Protein AF-A0A952LBP8-F1 (afdb_monomer_lite)

Structure (mmCIF, N/CA/C/O backbone):
data_AF-A0A952LBP8-F1
#
_entry.id   AF-A0A952LBP8-F1
#
loop_
_atom_site.group_PDB
_atom_site.id
_atom_site.type_symbol
_atom_site.label_atom_id
_atom_site.label_alt_id
_atom_site.label_comp_id
_atom_site.label_asym_id
_atom_site.label_entity_id
_atom_site.label_seq_id
_atom_site.pdbx_PDB_ins_code
_atom_site.Cartn_x
_atom_site.Cartn_y
_atom_site.Cartn_z
_atom_site.occupancy
_atom_site.B_iso_or_equiv
_atom_site.auth_seq_id
_atom_site.auth_comp_id
_atom_site.auth_asym_id
_atom_site.auth_atom_id
_atom_site.pdbx_PDB_model_num
ATOM 1 N N . MET A 1 1 ? -0.226 -17.753 8.268 1.00 69.00 1 MET A N 1
ATOM 2 C CA . MET A 1 1 ? -1.446 -16.957 7.974 1.00 69.00 1 MET A CA 1
ATOM 3 C C . MET A 1 1 ? -1.283 -16.135 6.699 1.00 69.00 1 MET A C 1
ATOM 5 O O . MET A 1 1 ? -2.207 -16.129 5.910 1.00 69.00 1 MET A O 1
ATOM 9 N N . LEU A 1 2 ? -0.122 -15.509 6.456 1.00 87.81 2 LEU A N 1
ATOM 10 C CA . LEU A 1 2 ? 0.133 -14.712 5.242 1.00 87.81 2 LEU A CA 1
ATOM 11 C C . LEU A 1 2 ? 0.803 -15.484 4.088 1.00 87.81 2 LEU A C 1
ATOM 13 O O . LEU A 1 2 ? 1.158 -14.886 3.079 1.00 87.81 2 LEU A O 1
ATOM 17 N N . ASP A 1 3 ? 1.033 -16.791 4.215 1.00 90.75 3 ASP A N 1
ATOM 18 C CA . ASP A 1 3 ? 1.807 -17.527 3.205 1.00 90.75 3 ASP A CA 1
ATOM 19 C C . ASP A 1 3 ? 1.053 -17.650 1.876 1.00 90.75 3 ASP A C 1
ATOM 21 O O . ASP A 1 3 ? 1.668 -17.486 0.823 1.00 90.75 3 ASP A O 1
ATOM 25 N N . ASP A 1 4 ? -0.275 -17.800 1.923 1.00 93.50 4 ASP A N 1
ATOM 26 C CA . ASP A 1 4 ? -1.146 -17.749 0.743 1.00 93.50 4 ASP A CA 1
ATOM 27 C C . ASP A 1 4 ? -1.099 -16.365 0.078 1.00 93.50 4 ASP A C 1
ATOM 29 O O . ASP A 1 4 ? -0.931 -16.260 -1.136 1.00 93.50 4 ASP A O 1
ATOM 33 N N . PHE A 1 5 ? -1.140 -15.292 0.876 1.00 93.44 5 PHE A N 1
ATOM 34 C CA . PHE A 1 5 ? -0.977 -13.915 0.402 1.00 93.44 5 PHE A CA 1
ATOM 35 C C . PHE A 1 5 ? 0.352 -13.711 -0.340 1.00 93.44 5 PHE A C 1
ATOM 37 O O . PHE A 1 5 ? 0.364 -13.206 -1.464 1.00 93.44 5 PHE A O 1
ATOM 44 N N . PHE A 1 6 ? 1.476 -14.151 0.235 1.00 93.00 6 PHE A N 1
ATOM 45 C CA . PHE A 1 6 ? 2.775 -14.053 -0.436 1.00 93.00 6 PHE A CA 1
ATOM 46 C C . PHE A 1 6 ? 2.881 -14.987 -1.647 1.00 93.00 6 PHE A C 1
ATOM 48 O O . PHE A 1 6 ? 3.539 -14.638 -2.626 1.00 93.00 6 PHE A O 1
ATOM 55 N N . GLY A 1 7 ? 2.227 -16.150 -1.623 1.00 94.75 7 GLY A N 1
ATOM 56 C CA . GLY A 1 7 ? 2.097 -17.025 -2.788 1.00 94.75 7 GLY A CA 1
ATOM 57 C C . GLY A 1 7 ? 1.386 -16.329 -3.949 1.00 94.75 7 GLY A C 1
ATOM 58 O O . GLY A 1 7 ? 1.898 -16.324 -5.068 1.00 94.75 7 GLY A O 1
ATOM 59 N N . LEU A 1 8 ? 0.258 -15.670 -3.673 1.00 95.06 8 LEU A N 1
ATOM 60 C CA . LEU A 1 8 ? -0.500 -14.910 -4.666 1.00 95.06 8 LEU A CA 1
ATOM 61 C C . LEU A 1 8 ? 0.290 -13.718 -5.204 1.00 95.06 8 LEU A C 1
ATOM 63 O O . LEU A 1 8 ? 0.286 -13.504 -6.412 1.00 95.06 8 LEU A O 1
ATOM 67 N N . ILE A 1 9 ? 1.002 -12.976 -4.347 1.00 94.62 9 ILE A N 1
ATOM 68 C CA . ILE A 1 9 ? 1.865 -11.870 -4.790 1.00 94.62 9 ILE A CA 1
ATOM 69 C C . ILE A 1 9 ? 2.895 -12.359 -5.803 1.00 94.62 9 ILE A C 1
ATOM 71 O O . ILE A 1 9 ? 3.031 -11.757 -6.863 1.00 94.62 9 ILE A O 1
ATOM 75 N N . ARG A 1 10 ? 3.611 -13.447 -5.491 1.00 94.62 10 ARG A N 1
ATOM 76 C CA . ARG A 1 10 ? 4.651 -14.002 -6.374 1.00 94.62 10 ARG A CA 1
ATOM 77 C C . ARG A 1 10 ? 4.088 -14.528 -7.697 1.00 94.62 10 ARG A C 1
ATOM 79 O O . ARG A 1 10 ? 4.827 -14.638 -8.669 1.00 94.62 10 ARG A O 1
ATOM 86 N N . ALA A 1 11 ? 2.800 -14.864 -7.731 1.00 95.31 11 ALA A N 1
ATOM 87 C CA . ALA A 1 11 ? 2.113 -15.335 -8.927 1.00 95.31 11 ALA A CA 1
ATOM 88 C C . ALA A 1 11 ? 1.611 -14.199 -9.837 1.00 95.31 11 ALA A C 1
ATOM 90 O O . ALA A 1 11 ? 1.195 -14.475 -10.967 1.00 95.31 11 ALA A O 1
ATOM 91 N N . VAL A 1 12 ? 1.628 -12.938 -9.384 1.00 95.06 12 VAL A N 1
ATOM 92 C CA . VAL A 1 12 ? 1.225 -11.804 -10.223 1.00 95.06 12 VAL A CA 1
ATOM 93 C C . VAL A 1 12 ? 2.244 -11.621 -11.358 1.00 95.06 12 VAL A C 1
ATOM 95 O O . VAL A 1 12 ? 3.437 -11.479 -11.094 1.00 95.06 12 VAL A O 1
ATOM 98 N N . PRO A 1 13 ? 1.811 -11.603 -12.633 1.00 95.69 13 PRO A N 1
ATOM 99 C CA . PRO A 1 13 ? 2.722 -11.399 -13.753 1.00 95.69 13 PRO A CA 1
ATOM 100 C C . PRO A 1 13 ? 3.451 -10.054 -13.683 1.00 95.69 13 PRO A C 1
ATOM 102 O O . PRO A 1 13 ? 2.837 -9.017 -13.427 1.00 95.69 13 PRO A O 1
ATOM 105 N N . VAL A 1 14 ? 4.746 -10.070 -14.005 1.00 95.69 14 VAL A N 1
ATOM 106 C CA . VAL A 1 14 ? 5.593 -8.873 -14.094 1.00 95.69 14 VAL A CA 1
ATOM 107 C C . VAL A 1 14 ? 5.997 -8.657 -15.554 1.00 95.69 14 VAL A C 1
ATOM 109 O O . VAL A 1 14 ? 6.836 -9.403 -16.058 1.00 95.69 14 VAL A O 1
ATOM 112 N N . PRO A 1 15 ? 5.395 -7.694 -16.276 1.00 95.69 15 PRO A N 1
ATOM 113 C CA . PRO A 1 15 ? 5.834 -7.346 -17.627 1.00 95.69 15 PRO A CA 1
ATOM 114 C C . PRO A 1 15 ? 7.198 -6.637 -17.614 1.00 95.69 15 PRO A C 1
ATOM 116 O O . PRO A 1 15 ? 7.606 -6.099 -16.591 1.00 95.69 15 PRO A O 1
ATOM 119 N N . ASP A 1 16 ? 7.850 -6.539 -18.778 1.00 96.06 16 ASP A N 1
ATOM 120 C CA . ASP A 1 16 ? 9.170 -5.895 -18.949 1.00 96.06 16 ASP A CA 1
ATOM 121 C C . ASP A 1 16 ? 9.234 -4.434 -18.465 1.00 96.06 16 ASP A C 1
ATOM 123 O O . ASP A 1 16 ? 10.308 -3.893 -18.203 1.00 96.06 16 ASP A O 1
ATOM 127 N N . ASP A 1 17 ? 8.080 -3.769 -18.378 1.00 95.62 17 ASP A N 1
ATOM 128 C CA . ASP A 1 17 ? 7.930 -2.405 -17.877 1.00 95.62 17 ASP A CA 1
ATOM 129 C C . ASP A 1 17 ? 7.363 -2.349 -16.448 1.00 95.62 17 ASP A C 1
ATOM 131 O O . ASP A 1 17 ? 6.650 -1.409 -16.075 1.00 95.62 17 ASP A O 1
ATOM 135 N N . ALA A 1 18 ? 7.648 -3.380 -15.657 1.00 94.50 18 ALA A N 1
ATOM 136 C CA . ALA A 1 18 ? 7.415 -3.427 -14.227 1.00 94.50 18 ALA A CA 1
ATOM 137 C C . ALA A 1 18 ? 8.569 -4.137 -13.512 1.00 94.50 18 ALA A C 1
ATOM 139 O O . ALA A 1 18 ? 9.247 -4.998 -14.063 1.00 94.50 18 ALA A O 1
ATOM 140 N N . GLU A 1 19 ? 8.784 -3.771 -12.256 1.00 91.94 19 GLU A N 1
ATOM 141 C CA . GLU A 1 19 ? 9.780 -4.396 -11.403 1.00 91.94 19 GLU A CA 1
ATOM 142 C C . GLU A 1 19 ? 9.128 -5.387 -10.435 1.00 91.94 19 GLU A C 1
ATOM 144 O O . GLU A 1 19 ? 8.186 -5.041 -9.713 1.00 91.94 19 GLU A O 1
ATOM 149 N N . LEU A 1 20 ? 9.684 -6.600 -10.379 1.00 92.62 20 LEU A N 1
ATOM 150 C CA . LEU A 1 20 ? 9.329 -7.612 -9.391 1.00 92.62 20 LEU A CA 1
ATOM 151 C C . LEU A 1 20 ? 9.772 -7.150 -7.997 1.00 92.62 20 LEU A C 1
ATOM 153 O O . LEU A 1 20 ? 10.960 -7.010 -7.720 1.00 92.62 20 LEU A O 1
ATOM 157 N N . LEU A 1 21 ? 8.804 -6.939 -7.105 1.00 90.94 21 LEU A N 1
ATOM 158 C CA . LEU A 1 21 ? 9.089 -6.508 -5.731 1.00 90.94 21 LEU A CA 1
ATOM 159 C C . LEU A 1 21 ? 9.245 -7.666 -4.740 1.00 90.94 21 LEU A C 1
ATOM 161 O O . LEU A 1 21 ? 9.890 -7.491 -3.709 1.00 90.94 21 LEU A O 1
ATOM 165 N N . TYR A 1 22 ? 8.665 -8.824 -5.046 1.00 91.06 22 TYR A N 1
ATOM 166 C CA . TYR A 1 22 ? 8.635 -9.990 -4.169 1.00 91.06 22 TYR A CA 1
ATOM 167 C C . TYR A 1 22 ? 9.014 -11.233 -4.978 1.00 91.06 22 TYR A C 1
ATOM 169 O O . TYR A 1 22 ? 8.151 -11.926 -5.505 1.00 91.06 22 TYR A O 1
ATOM 177 N N . GLY A 1 23 ? 10.312 -11.471 -5.123 1.00 90.44 23 GLY A N 1
ATOM 178 C CA . GLY A 1 23 ? 10.909 -12.692 -5.662 1.00 90.44 23 GLY A CA 1
ATOM 179 C C . GLY A 1 23 ? 11.835 -13.390 -4.661 1.00 90.44 23 GLY A C 1
ATOM 180 O O . GLY A 1 23 ? 11.687 -13.253 -3.446 1.00 90.44 23 GLY A O 1
ATOM 181 N N . ASP A 1 24 ? 12.817 -14.122 -5.186 1.00 91.31 24 ASP A N 1
ATOM 182 C CA . ASP A 1 24 ? 13.735 -14.940 -4.383 1.00 91.31 24 ASP A CA 1
ATOM 183 C C . ASP A 1 24 ? 15.076 -14.261 -4.075 1.00 91.31 24 ASP A C 1
ATOM 185 O O . ASP A 1 24 ? 15.885 -14.833 -3.338 1.00 91.31 24 ASP A O 1
ATOM 189 N N . ASP A 1 25 ? 15.330 -13.070 -4.619 1.00 92.50 25 ASP A N 1
ATOM 190 C CA . ASP A 1 25 ? 16.549 -12.302 -4.359 1.00 92.50 25 ASP A CA 1
ATOM 191 C C . ASP A 1 25 ? 16.571 -11.688 -2.943 1.00 92.50 25 ASP A C 1
ATOM 193 O O . ASP A 1 25 ? 15.574 -11.659 -2.219 1.00 92.50 25 ASP A O 1
ATOM 197 N N . GLU A 1 26 ? 17.741 -11.209 -2.519 1.00 91.69 26 GLU A N 1
ATOM 198 C CA . GLU A 1 26 ? 17.953 -10.675 -1.169 1.00 91.69 26 GLU A CA 1
ATOM 199 C C . GLU A 1 26 ? 17.067 -9.460 -0.855 1.00 91.69 26 GLU A C 1
ATOM 201 O O . GLU A 1 26 ? 16.500 -9.373 0.239 1.00 91.69 26 GLU A O 1
ATOM 206 N N . LEU A 1 27 ? 16.900 -8.550 -1.819 1.00 89.94 27 LEU A N 1
ATOM 207 C CA . LEU A 1 27 ? 16.098 -7.341 -1.656 1.00 89.94 27 LEU A CA 1
ATOM 208 C C . LEU A 1 27 ? 14.606 -7.683 -1.566 1.00 89.94 27 LEU A C 1
ATOM 210 O O . LEU A 1 27 ? 13.886 -7.127 -0.734 1.00 89.94 27 LEU A O 1
ATOM 214 N N . SER A 1 28 ? 14.147 -8.638 -2.367 1.00 91.25 28 SER A N 1
ATOM 215 C CA . SER A 1 28 ? 12.796 -9.188 -2.288 1.00 91.25 28 SER A CA 1
ATOM 216 C C . SER A 1 28 ? 12.512 -9.853 -0.939 1.00 91.25 28 SER A C 1
ATOM 218 O O . SER A 1 28 ? 11.487 -9.577 -0.311 1.00 91.25 28 SER A O 1
ATOM 220 N N . ARG A 1 29 ? 13.444 -10.667 -0.426 1.00 92.31 29 ARG A N 1
ATOM 221 C CA . ARG A 1 29 ? 13.317 -11.278 0.910 1.00 92.31 29 ARG A CA 1
ATOM 222 C C . ARG A 1 29 ? 13.303 -10.231 2.017 1.00 92.31 29 ARG A C 1
ATOM 224 O O . ARG A 1 29 ? 12.575 -10.391 2.994 1.00 92.31 29 ARG A O 1
ATOM 231 N N . LEU A 1 30 ? 14.089 -9.162 1.882 1.00 91.56 30 LEU A N 1
ATOM 232 C CA . LEU A 1 30 ? 14.051 -8.022 2.797 1.00 91.56 30 LEU A CA 1
ATOM 233 C C . LEU A 1 30 ? 12.668 -7.352 2.793 1.00 91.56 30 LEU A C 1
ATOM 235 O O . LEU A 1 30 ? 12.084 -7.150 3.857 1.00 91.56 30 LEU A O 1
ATOM 239 N N . ARG A 1 31 ? 12.106 -7.069 1.613 1.00 90.50 31 ARG A N 1
ATOM 240 C CA . ARG A 1 31 ? 10.753 -6.499 1.480 1.00 90.50 31 ARG A CA 1
ATOM 241 C C . ARG A 1 31 ? 9.687 -7.379 2.111 1.00 90.50 31 ARG A C 1
ATOM 243 O O . ARG A 1 31 ? 8.800 -6.859 2.781 1.00 90.50 31 ARG A O 1
ATOM 250 N N . GLU A 1 32 ? 9.771 -8.692 1.925 1.00 92.62 32 GLU A N 1
ATOM 251 C CA . GLU A 1 32 ? 8.848 -9.631 2.559 1.00 92.62 32 GLU A CA 1
ATOM 252 C C . GLU A 1 32 ? 8.972 -9.623 4.084 1.00 92.62 32 GLU A C 1
ATOM 254 O O . GLU A 1 32 ? 7.949 -9.513 4.758 1.00 92.62 32 GLU A O 1
ATOM 259 N N . ARG A 1 33 ? 10.192 -9.688 4.640 1.00 91.62 33 ARG A N 1
ATOM 260 C CA . ARG A 1 33 ? 10.392 -9.587 6.099 1.00 91.62 33 ARG A CA 1
ATOM 261 C C . ARG A 1 33 ? 9.793 -8.296 6.648 1.00 91.62 33 ARG A C 1
ATOM 263 O O . ARG A 1 33 ? 9.043 -8.343 7.620 1.00 91.62 33 ARG A O 1
ATOM 270 N N . ASN A 1 34 ? 10.076 -7.169 5.997 1.00 89.50 34 ASN A N 1
ATOM 271 C CA . ASN A 1 34 ? 9.533 -5.874 6.390 1.00 89.50 34 ASN A CA 1
ATOM 272 C C . ASN A 1 34 ? 8.010 -5.842 6.304 1.00 89.50 34 ASN A C 1
ATOM 274 O O . ASN A 1 34 ? 7.377 -5.319 7.211 1.00 89.50 34 ASN A O 1
ATOM 278 N N . LEU A 1 35 ? 7.410 -6.397 5.247 1.00 88.81 35 LEU A N 1
ATOM 279 C CA . LEU A 1 35 ? 5.957 -6.406 5.103 1.00 88.81 35 LEU A CA 1
ATOM 280 C C . LEU A 1 35 ? 5.299 -7.311 6.148 1.00 88.81 35 LEU A C 1
ATOM 282 O O . LEU A 1 35 ? 4.320 -6.898 6.756 1.00 88.81 35 LEU A O 1
ATOM 286 N N . ARG A 1 36 ? 5.849 -8.502 6.415 1.00 90.88 36 ARG A N 1
ATOM 287 C CA . ARG A 1 36 ? 5.374 -9.365 7.512 1.00 90.88 36 ARG A CA 1
ATOM 288 C C . ARG A 1 36 ? 5.404 -8.610 8.832 1.00 90.88 36 ARG A C 1
ATOM 290 O O . ARG A 1 36 ? 4.401 -8.564 9.531 1.00 90.88 36 ARG A O 1
ATOM 297 N N . ARG A 1 37 ? 6.524 -7.947 9.116 1.00 87.56 37 ARG A N 1
ATOM 298 C CA . ARG A 1 37 ? 6.684 -7.167 10.336 1.00 87.56 37 ARG A CA 1
ATOM 299 C C . ARG A 1 37 ? 5.713 -5.988 10.398 1.00 87.56 37 ARG A C 1
ATOM 301 O O . ARG A 1 37 ? 5.090 -5.779 11.426 1.00 87.56 37 ARG A O 1
ATOM 308 N N . TYR A 1 38 ? 5.550 -5.251 9.306 1.00 85.00 38 TYR A N 1
ATOM 309 C CA . TYR A 1 38 ? 4.612 -4.133 9.215 1.00 85.00 38 TYR A CA 1
ATOM 310 C C . TYR A 1 38 ? 3.164 -4.575 9.461 1.00 85.00 38 TYR A C 1
ATOM 312 O O . TYR A 1 38 ? 2.441 -3.890 10.168 1.00 85.00 38 TYR A O 1
ATOM 320 N N . LEU A 1 39 ? 2.759 -5.734 8.934 1.00 85.94 39 LEU A N 1
ATOM 321 C CA . LEU A 1 39 ? 1.414 -6.281 9.132 1.00 85.94 39 LEU A CA 1
ATOM 322 C C . LEU A 1 39 ? 1.181 -6.847 10.545 1.00 85.94 39 LEU A C 1
ATOM 324 O O . LEU A 1 39 ? 0.034 -7.005 10.946 1.00 85.94 39 LEU A O 1
ATOM 328 N N . GLU A 1 40 ? 2.242 -7.145 11.301 1.00 83.31 40 GLU A N 1
ATOM 329 C CA . GLU A 1 40 ? 2.161 -7.530 12.719 1.00 83.31 40 GLU A CA 1
ATOM 330 C C . GLU A 1 40 ? 2.121 -6.328 13.670 1.00 83.31 40 GLU A C 1
ATOM 332 O O . GLU A 1 40 ? 1.678 -6.452 14.811 1.00 83.31 40 GLU A O 1
ATOM 337 N N . ILE A 1 41 ? 2.649 -5.180 13.246 1.00 74.69 41 ILE A N 1
ATOM 338 C CA . ILE A 1 41 ? 2.743 -3.996 14.090 1.00 74.69 41 ILE A CA 1
ATOM 339 C C . ILE A 1 41 ? 1.465 -3.170 13.905 1.00 74.69 41 ILE A C 1
ATOM 341 O O . ILE A 1 41 ? 1.205 -2.638 12.831 1.00 74.69 41 ILE A O 1
ATOM 345 N N . GLU A 1 42 ? 0.710 -2.955 14.983 1.00 66.94 42 GLU A N 1
ATOM 346 C CA . GLU A 1 42 ? -0.462 -2.060 15.014 1.00 66.94 42 GLU A CA 1
ATOM 347 C C . GLU A 1 42 ? -0.078 -0.559 14.979 1.00 66.94 42 GLU A C 1
ATOM 349 O O . GLU A 1 42 ? -0.708 0.285 15.616 1.00 66.94 42 GLU A O 1
ATOM 354 N N . GLN A 1 43 ? 0.996 -0.201 14.268 1.00 65.38 43 GLN A N 1
ATOM 355 C CA . GLN A 1 43 ? 1.526 1.158 14.171 1.00 65.38 43 GLN A CA 1
ATOM 356 C C . GLN A 1 43 ? 1.774 1.536 12.713 1.00 65.38 43 GLN A C 1
ATOM 358 O O . GLN A 1 43 ? 2.562 0.930 11.985 1.00 65.38 43 GLN A O 1
ATOM 363 N N . PHE A 1 44 ? 1.123 2.614 12.301 1.00 65.38 44 PHE A N 1
ATOM 364 C CA . PHE A 1 44 ? 1.323 3.248 11.015 1.00 65.38 44 PHE A CA 1
ATOM 365 C C . PHE A 1 44 ? 2.714 3.879 11.004 1.00 65.38 44 PHE A C 1
ATOM 367 O O . PHE A 1 44 ? 2.978 4.809 11.757 1.00 65.38 44 PHE A O 1
ATOM 374 N N . THR A 1 45 ? 3.598 3.335 10.166 1.00 68.56 45 THR A N 1
ATOM 375 C CA . THR A 1 45 ? 5.035 3.633 10.181 1.00 68.56 45 THR A CA 1
ATOM 376 C C . THR A 1 45 ? 5.507 4.220 8.853 1.00 68.56 45 THR A C 1
ATOM 378 O O . THR A 1 45 ? 5.273 3.642 7.788 1.00 68.56 45 THR A O 1
ATOM 381 N N . SER A 1 46 ? 6.185 5.365 8.904 1.00 71.75 46 SER A N 1
ATOM 382 C CA . SER A 1 46 ? 6.778 6.047 7.750 1.00 71.75 46 SER A CA 1
ATOM 383 C C . SER A 1 46 ? 8.221 5.623 7.528 1.00 71.75 46 SER A C 1
ATOM 385 O O . SER A 1 46 ? 8.918 5.248 8.465 1.00 71.75 46 SER A O 1
ATOM 387 N N . VAL A 1 47 ? 8.723 5.799 6.299 1.00 73.50 47 VAL A N 1
ATOM 388 C CA . VAL A 1 47 ? 10.165 5.669 6.010 1.00 73.50 47 VAL A CA 1
ATOM 389 C C . VAL A 1 47 ? 10.995 6.525 6.975 1.00 73.50 47 VAL A C 1
ATOM 391 O O . VAL A 1 47 ? 11.991 6.046 7.495 1.00 73.50 47 VAL A O 1
ATOM 394 N N . ARG A 1 48 ? 10.535 7.741 7.298 1.00 70.88 48 ARG A N 1
ATOM 395 C CA . ARG A 1 48 ? 11.227 8.655 8.222 1.00 70.88 48 ARG A CA 1
ATOM 396 C C . ARG A 1 48 ? 11.292 8.127 9.653 1.00 70.88 48 ARG A C 1
ATOM 398 O O . ARG A 1 48 ? 12.290 8.330 10.329 1.00 70.88 48 ARG A O 1
ATOM 405 N N . GLU A 1 49 ? 10.241 7.466 10.126 1.00 73.19 49 GLU A N 1
ATOM 406 C CA . GLU A 1 49 ? 10.223 6.845 11.456 1.00 73.19 49 GLU A CA 1
ATOM 407 C C . GLU A 1 49 ? 11.117 5.606 11.514 1.00 73.19 49 GLU A C 1
ATOM 409 O O . GLU A 1 49 ? 11.768 5.382 12.535 1.00 73.19 49 GLU A O 1
ATOM 414 N N . VAL A 1 50 ? 11.215 4.850 10.412 1.00 77.19 50 VAL A N 1
ATOM 415 C CA . VAL A 1 50 ? 12.202 3.766 10.286 1.00 77.19 50 VAL A CA 1
ATOM 416 C C . VAL A 1 50 ? 13.627 4.329 10.299 1.00 77.19 50 VAL A C 1
ATOM 418 O O . VAL A 1 50 ? 14.454 3.846 11.066 1.00 77.19 50 VAL A O 1
ATOM 421 N N . GLU A 1 51 ? 13.915 5.385 9.527 1.00 77.75 51 GLU A N 1
ATOM 422 C CA . GLU A 1 51 ? 15.226 6.067 9.524 1.00 77.75 51 GLU A CA 1
ATOM 423 C C . GLU A 1 51 ? 15.596 6.622 10.904 1.00 77.75 51 GLU A C 1
ATOM 425 O O . GLU A 1 51 ? 16.745 6.526 11.330 1.00 77.75 51 GLU A O 1
ATOM 430 N N . ALA A 1 52 ? 14.620 7.181 11.621 1.00 77.19 52 ALA A N 1
ATOM 431 C CA . ALA A 1 52 ? 14.796 7.699 12.973 1.00 77.19 52 ALA A CA 1
ATOM 432 C C . ALA A 1 52 ? 14.900 6.597 14.046 1.00 77.19 52 ALA A C 1
ATOM 434 O O . ALA A 1 52 ? 15.078 6.914 15.223 1.00 77.19 52 ALA A O 1
ATOM 435 N N . GLY A 1 53 ? 14.790 5.317 13.670 1.00 74.81 53 GLY A N 1
ATOM 436 C CA . GLY A 1 53 ? 14.881 4.186 14.593 1.00 74.81 53 GLY A CA 1
ATOM 437 C C . GLY A 1 53 ? 13.722 4.105 15.588 1.00 74.81 53 GLY A C 1
ATOM 438 O O . GLY A 1 53 ? 13.856 3.460 16.626 1.00 74.81 53 GLY A O 1
ATOM 439 N N . VAL A 1 54 ? 12.591 4.756 15.294 1.00 72.50 54 VAL A N 1
ATOM 440 C CA . VAL A 1 54 ? 11.407 4.782 16.172 1.00 72.50 54 VAL A CA 1
ATOM 441 C C . VAL A 1 54 ? 10.787 3.388 16.282 1.00 72.50 54 VAL A C 1
ATOM 443 O O . VAL A 1 54 ? 10.256 3.025 17.330 1.00 72.50 54 VAL A O 1
ATOM 446 N N . LEU A 1 55 ? 10.901 2.586 15.220 1.00 68.19 55 LEU A N 1
ATOM 447 C CA . LEU A 1 55 ? 10.370 1.231 15.143 1.00 68.19 55 LEU A CA 1
ATOM 448 C C . LEU A 1 55 ? 11.478 0.212 14.841 1.00 68.19 55 LEU A C 1
ATOM 450 O O . LEU A 1 55 ? 11.926 0.109 13.696 1.00 68.19 55 LEU A O 1
ATOM 454 N N . PRO A 1 56 ? 11.934 -0.555 15.851 1.00 73.38 56 PRO A N 1
ATOM 455 C CA . PRO A 1 56 ? 12.989 -1.539 15.658 1.00 73.38 56 PRO A CA 1
ATOM 456 C C . PRO A 1 56 ? 12.503 -2.725 14.811 1.00 73.38 56 PRO A C 1
ATOM 458 O O . PRO A 1 56 ? 11.384 -3.218 14.974 1.00 73.38 56 PRO A O 1
ATOM 461 N N . GLY A 1 57 ? 13.383 -3.225 13.939 1.00 78.81 57 GLY A N 1
ATOM 462 C CA . GLY A 1 57 ? 13.147 -4.430 13.134 1.00 78.81 57 GLY A CA 1
ATOM 463 C C . GLY A 1 57 ? 12.597 -4.191 11.725 1.00 78.81 57 GLY A C 1
ATOM 464 O O . GLY A 1 57 ? 12.300 -5.164 11.037 1.00 78.81 57 GLY A O 1
ATOM 465 N N . LEU A 1 58 ? 12.477 -2.933 11.289 1.00 82.69 58 LEU A N 1
ATOM 466 C CA . LEU A 1 58 ? 12.305 -2.582 9.879 1.00 82.69 58 LEU A CA 1
ATOM 467 C C . LEU A 1 58 ? 13.646 -2.111 9.308 1.00 82.69 58 LEU A C 1
ATOM 469 O O . LEU A 1 58 ? 14.311 -1.256 9.887 1.00 82.69 58 LEU A O 1
ATOM 473 N N . GLU A 1 59 ? 14.035 -2.670 8.168 1.00 84.88 59 GLU A N 1
ATOM 474 C CA . GLU A 1 59 ? 15.308 -2.377 7.501 1.00 84.88 59 GLU A CA 1
ATOM 475 C C . GLU A 1 59 ? 15.041 -1.711 6.148 1.00 84.88 59 GLU A C 1
ATOM 477 O O . GLU A 1 59 ? 14.376 -2.280 5.284 1.00 84.88 59 GLU A O 1
ATOM 482 N N . LEU A 1 60 ? 15.545 -0.498 5.926 1.00 80.69 60 LEU A N 1
ATOM 483 C CA . LEU A 1 60 ? 15.345 0.177 4.644 1.00 80.69 60 LEU A CA 1
ATOM 484 C C . LEU A 1 60 ? 16.294 -0.369 3.572 1.00 80.69 60 LEU A C 1
ATOM 486 O O . LEU A 1 60 ? 17.449 -0.678 3.870 1.00 80.69 60 LEU A O 1
ATOM 490 N N . PRO A 1 61 ? 15.839 -0.466 2.309 1.00 78.62 61 PRO A N 1
ATOM 491 C CA . PRO A 1 61 ? 16.727 -0.828 1.220 1.00 78.62 61 PRO A CA 1
ATOM 492 C C . PRO A 1 61 ? 17.812 0.248 1.046 1.00 78.62 61 PRO A C 1
ATOM 494 O O . PRO A 1 61 ? 17.520 1.437 1.188 1.00 78.62 61 PRO A O 1
ATOM 497 N N . PRO A 1 62 ? 19.048 -0.134 0.675 1.00 75.25 62 PRO A N 1
ATOM 498 C CA . PRO A 1 62 ? 20.180 0.793 0.583 1.00 75.25 62 PRO A CA 1
ATOM 499 C C . PRO A 1 62 ? 19.966 1.907 -0.449 1.00 75.25 62 PRO A C 1
ATOM 501 O O . PRO A 1 62 ? 20.552 2.981 -0.337 1.00 75.25 62 PRO A O 1
ATOM 504 N N . GLN A 1 63 ? 19.126 1.659 -1.456 1.00 72.69 63 GLN A N 1
ATOM 505 C CA . GLN A 1 63 ? 18.646 2.670 -2.389 1.00 72.69 63 GLN A CA 1
ATOM 506 C C . GLN A 1 63 ? 17.128 2.523 -2.547 1.00 72.69 63 GLN A C 1
ATOM 508 O O . GLN A 1 63 ? 16.671 1.526 -3.117 1.00 72.69 63 GLN A O 1
ATOM 513 N N . PRO A 1 64 ? 16.318 3.478 -2.057 1.00 64.12 64 PRO A N 1
ATOM 514 C CA . PRO A 1 64 ? 14.890 3.472 -2.333 1.00 64.12 64 PRO A CA 1
ATOM 515 C C . PRO A 1 64 ? 14.670 3.712 -3.830 1.00 64.12 64 PRO A C 1
ATOM 517 O O . PRO A 1 64 ? 15.147 4.695 -4.392 1.00 64.12 64 PRO A O 1
ATOM 520 N N . GLN A 1 65 ? 13.932 2.815 -4.483 1.00 57.81 65 GLN A N 1
ATOM 521 C CA . GLN A 1 65 ? 13.733 2.843 -5.940 1.00 57.81 65 GLN A CA 1
ATOM 522 C C . GLN A 1 65 ? 13.002 4.067 -6.457 1.00 57.81 65 GLN A C 1
ATOM 524 O O . GLN A 1 65 ? 13.100 4.379 -7.644 1.00 57.81 65 GLN A O 1
ATOM 529 N N . ALA A 1 66 ? 12.292 4.774 -5.581 1.00 57.47 66 ALA A N 1
ATOM 530 C CA . ALA A 1 66 ? 11.721 6.036 -5.968 1.00 57.47 66 ALA A CA 1
ATOM 531 C C . ALA A 1 66 ? 11.429 6.979 -4.788 1.00 57.47 66 ALA A C 1
ATOM 533 O O . ALA A 1 66 ? 10.840 6.573 -3.780 1.00 57.47 66 ALA A O 1
ATOM 534 N N . PRO A 1 67 ? 11.777 8.268 -4.937 1.00 53.25 67 PRO A N 1
ATOM 535 C CA . PRO A 1 67 ? 11.526 9.311 -3.953 1.00 53.25 67 PRO A CA 1
ATOM 536 C C . PRO A 1 67 ? 10.075 9.812 -4.067 1.00 53.25 67 PRO A C 1
ATOM 538 O O . PRO A 1 67 ? 9.808 10.932 -4.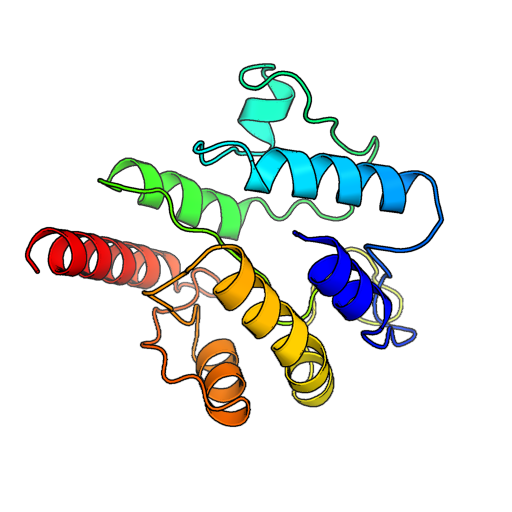501 1.00 53.25 67 PRO A O 1
ATOM 541 N N . TRP A 1 68 ? 9.087 8.983 -3.723 1.00 58.06 68 TRP A N 1
ATOM 542 C CA . TRP A 1 68 ? 7.667 9.370 -3.768 1.00 58.06 68 TRP A CA 1
ATOM 543 C C . TRP A 1 68 ? 7.256 10.185 -2.529 1.00 58.06 68 TRP A C 1
ATOM 545 O O . TRP A 1 68 ? 6.389 9.776 -1.755 1.00 58.06 68 TRP A O 1
ATOM 555 N N . GLU A 1 69 ? 7.868 11.352 -2.317 1.00 51.81 69 GLU A N 1
ATOM 556 C CA . GLU A 1 69 ? 7.621 12.156 -1.110 1.00 51.81 69 GLU A CA 1
ATOM 557 C C . GLU A 1 69 ? 6.273 12.898 -1.121 1.00 51.81 69 GLU A C 1
ATOM 559 O O . GLU A 1 69 ? 5.658 13.049 -0.070 1.00 51.81 69 GLU A O 1
ATOM 564 N N . ALA A 1 70 ? 5.761 13.342 -2.277 1.00 53.66 70 ALA A N 1
ATOM 565 C CA . ALA A 1 70 ? 4.618 14.268 -2.295 1.00 53.66 70 ALA A CA 1
ATOM 566 C C . ALA A 1 70 ? 3.273 13.623 -1.902 1.00 53.66 70 ALA A C 1
ATOM 568 O O . ALA A 1 70 ? 2.565 14.150 -1.046 1.00 53.66 70 ALA A O 1
ATOM 569 N N . SER A 1 71 ? 2.911 12.479 -2.503 1.00 62.47 71 SER A N 1
ATOM 570 C CA . SER A 1 71 ? 1.647 11.794 -2.160 1.00 62.47 71 SER A CA 1
ATOM 571 C C . SER A 1 71 ? 1.717 11.175 -0.766 1.00 62.47 71 SER A C 1
ATOM 573 O O . SER A 1 71 ? 0.755 11.268 -0.011 1.00 62.47 71 SER A O 1
ATOM 575 N N . SER A 1 72 ? 2.879 10.630 -0.398 1.00 71.31 72 SER A N 1
ATOM 576 C CA . SER A 1 72 ? 3.118 10.090 0.939 1.00 71.31 72 SER A CA 1
ATOM 577 C C . SER A 1 72 ? 2.971 11.183 1.996 1.00 71.31 72 SER A C 1
ATOM 579 O O . SER A 1 72 ? 2.254 10.983 2.969 1.00 71.31 72 SER A O 1
ATOM 581 N N . ARG A 1 73 ? 3.556 12.373 1.791 1.00 77.56 73 ARG A N 1
ATOM 582 C CA . ARG A 1 73 ? 3.454 13.493 2.738 1.00 77.56 73 ARG A CA 1
ATOM 583 C C . ARG A 1 73 ? 2.009 13.899 3.027 1.00 77.56 73 ARG A C 1
ATOM 585 O O . ARG A 1 73 ? 1.676 14.088 4.188 1.00 77.56 73 ARG A O 1
ATOM 592 N N . VAL A 1 74 ? 1.162 14.012 2.003 1.00 83.81 74 VAL A N 1
ATOM 593 C CA . VAL A 1 74 ? -0.257 14.369 2.189 1.00 83.81 74 VAL A CA 1
ATOM 594 C C . VAL A 1 74 ? -0.982 13.314 3.024 1.00 83.81 74 VAL A C 1
ATOM 596 O O . VAL A 1 74 ? -1.747 13.669 3.919 1.00 83.81 74 VAL A O 1
ATOM 599 N N . VAL A 1 75 ? -0.723 12.025 2.770 1.00 83.38 75 VAL A N 1
ATOM 600 C CA . VAL A 1 75 ? -1.278 10.930 3.581 1.00 83.38 75 VAL A CA 1
ATOM 601 C C . VAL A 1 75 ? -0.818 11.067 5.032 1.00 83.38 75 VAL A C 1
ATOM 603 O O . VAL A 1 75 ? -1.656 11.084 5.924 1.00 83.38 75 VAL A O 1
ATOM 606 N N . TRP A 1 76 ? 0.480 11.269 5.266 1.00 80.75 76 TRP A N 1
ATOM 607 C CA . TRP A 1 76 ? 1.050 11.458 6.605 1.00 80.75 76 TRP A CA 1
ATOM 608 C C . TRP A 1 76 ? 0.471 12.656 7.354 1.00 80.75 76 TRP A C 1
ATOM 610 O O . TRP A 1 76 ? 0.136 12.549 8.529 1.00 80.75 76 TRP A O 1
ATOM 620 N N . GLU A 1 77 ? 0.340 13.800 6.684 1.00 85.19 77 GLU A N 1
ATOM 621 C CA . GLU A 1 77 ? -0.257 14.998 7.277 1.00 85.19 77 GLU A CA 1
ATOM 622 C C . GLU A 1 77 ? -1.726 14.762 7.637 1.00 85.19 77 GLU A C 1
ATOM 624 O O . GLU A 1 77 ? -2.141 15.148 8.724 1.00 85.19 77 GLU A O 1
ATOM 629 N N . THR A 1 78 ? -2.473 14.066 6.776 1.00 89.88 78 THR A N 1
ATOM 630 C CA . THR A 1 78 ? -3.875 13.703 7.030 1.00 89.88 78 THR A CA 1
ATOM 631 C C . THR A 1 78 ? -4.000 12.742 8.215 1.00 89.88 78 THR A C 1
ATOM 633 O O . THR A 1 78 ? -4.872 12.921 9.059 1.00 89.88 78 THR A O 1
ATOM 636 N N . MET A 1 79 ? -3.109 11.750 8.330 1.00 88.12 79 MET A N 1
ATOM 637 C CA . MET A 1 79 ? -3.156 10.749 9.405 1.00 88.12 79 MET A CA 1
ATOM 638 C C . MET A 1 79 ? -2.930 11.330 10.807 1.00 88.12 79 MET A C 1
ATOM 640 O O . MET A 1 79 ? -3.256 10.665 11.784 1.00 88.12 79 MET A O 1
ATOM 644 N N . ARG A 1 80 ? -2.447 12.574 10.945 1.00 87.25 80 ARG A N 1
ATOM 645 C CA . ARG A 1 80 ? -2.365 13.246 12.258 1.00 87.25 80 ARG A CA 1
ATOM 646 C C . ARG A 1 80 ? -3.727 13.473 12.907 1.00 87.25 80 ARG A C 1
ATOM 648 O O . ARG A 1 80 ? -3.811 13.493 14.130 1.00 87.25 80 ARG A O 1
ATOM 655 N N . ASP A 1 81 ? -4.767 13.627 12.094 1.00 90.06 81 ASP A N 1
ATOM 656 C CA . ASP A 1 81 ? -6.141 13.814 12.562 1.00 90.06 81 ASP A CA 1
ATOM 657 C C . ASP A 1 81 ? -6.923 12.488 12.616 1.00 90.06 81 ASP A C 1
ATOM 659 O O . ASP A 1 81 ? -8.108 12.481 12.962 1.00 90.06 81 ASP A O 1
ATOM 663 N N . TRP A 1 82 ? -6.277 11.364 12.278 1.00 90.56 82 TRP A N 1
ATOM 664 C CA . TRP A 1 82 ? -6.873 10.032 12.330 1.00 90.56 82 TRP A CA 1
ATOM 665 C C . TRP A 1 82 ? -7.077 9.578 13.776 1.00 90.56 82 TRP A C 1
ATOM 667 O O . TRP A 1 82 ? -6.258 9.831 14.661 1.00 90.56 82 TRP A O 1
ATOM 677 N N . ARG A 1 83 ? -8.179 8.872 14.017 1.00 90.00 83 ARG A N 1
ATOM 678 C CA . ARG A 1 83 ? -8.518 8.284 15.316 1.00 90.00 83 ARG A CA 1
ATOM 679 C C . ARG A 1 83 ? -8.976 6.839 15.138 1.00 90.00 83 ARG A C 1
ATOM 681 O O . ARG A 1 83 ? -9.567 6.503 14.116 1.00 90.00 83 ARG A O 1
ATOM 688 N N . GLY A 1 84 ? -8.734 6.009 16.151 1.00 86.69 84 GLY A N 1
ATOM 689 C CA . GLY A 1 84 ? -9.061 4.582 16.117 1.00 86.69 84 GLY A CA 1
ATOM 690 C C . GLY A 1 84 ? -7.994 3.731 15.411 1.00 86.69 84 GLY A C 1
ATOM 691 O O . GLY A 1 84 ? -6.855 4.185 15.268 1.00 86.69 84 GLY A O 1
ATOM 692 N N . PRO A 1 85 ? -8.342 2.498 14.994 1.00 83.06 85 PRO A N 1
ATOM 693 C CA . PRO A 1 85 ? -7.415 1.577 14.341 1.00 83.06 85 PRO A CA 1
ATOM 694 C C . PRO A 1 85 ? -6.808 2.178 13.074 1.00 83.06 85 PRO A C 1
ATOM 696 O O . PRO A 1 85 ? -7.495 2.861 12.312 1.00 83.06 85 PRO A O 1
ATOM 699 N N . LEU A 1 86 ? -5.518 1.943 12.848 1.00 83.44 86 LEU A N 1
ATOM 700 C CA . LEU A 1 86 ? -4.797 2.534 11.724 1.00 83.44 86 LEU A CA 1
ATOM 701 C C . LEU A 1 86 ? -5.150 1.827 10.408 1.00 83.44 86 LEU A C 1
ATOM 703 O O . LEU A 1 86 ? -5.232 0.598 10.377 1.00 83.44 86 LEU A O 1
ATOM 707 N N . PRO A 1 87 ? -5.345 2.574 9.309 1.00 86.12 87 PRO A N 1
ATOM 708 C CA . PRO A 1 87 ? -5.712 1.980 8.038 1.00 86.12 87 PRO A CA 1
ATOM 709 C C . PRO A 1 87 ? -4.487 1.360 7.361 1.00 86.12 87 PRO A C 1
ATOM 711 O O . PRO A 1 87 ? -3.400 1.943 7.337 1.00 86.12 87 PRO A O 1
ATOM 714 N N . LEU A 1 88 ? -4.691 0.209 6.725 1.00 86.44 88 LEU A N 1
ATOM 715 C CA . LEU A 1 88 ? -3.713 -0.396 5.830 1.00 86.44 88 LEU A CA 1
ATOM 716 C C . LEU A 1 88 ? -3.867 0.184 4.420 1.00 86.44 88 LEU A C 1
ATOM 718 O O . LEU A 1 88 ? -4.924 0.070 3.800 1.00 86.44 88 LEU A O 1
ATOM 722 N N . SER A 1 89 ? -2.801 0.783 3.891 1.00 86.25 89 SER A N 1
ATOM 723 C CA . SER A 1 89 ? -2.743 1.203 2.487 1.00 86.25 89 SER A CA 1
ATOM 724 C C . SER A 1 89 ? -2.108 0.104 1.640 1.00 86.25 89 SER A C 1
ATOM 726 O O . SER A 1 89 ? -0.996 -0.333 1.933 1.00 86.25 89 SER A O 1
ATOM 728 N N . TRP A 1 90 ? -2.790 -0.319 0.574 1.00 87.81 90 TRP A N 1
ATOM 729 C CA . TRP A 1 90 ? -2.319 -1.382 -0.313 1.00 87.81 90 TRP A CA 1
ATOM 730 C C . TRP A 1 90 ? -2.427 -0.976 -1.792 1.00 87.81 90 TRP A C 1
ATOM 732 O O . TRP A 1 90 ? -3.492 -0.522 -2.225 1.00 87.81 90 TRP A O 1
ATOM 742 N N . PRO A 1 91 ? -1.360 -1.124 -2.603 1.00 86.62 91 PRO A N 1
ATOM 743 C CA . PRO A 1 91 ? -1.447 -0.901 -4.038 1.00 86.62 91 PRO A CA 1
ATOM 744 C C . PRO A 1 91 ? -2.170 -2.073 -4.715 1.00 86.62 91 PRO A C 1
ATOM 746 O O . PRO A 1 91 ? -1.814 -3.233 -4.540 1.00 86.62 91 PRO A O 1
ATOM 749 N N . ILE A 1 92 ? -3.166 -1.773 -5.553 1.00 80.00 92 ILE A N 1
ATOM 750 C CA . ILE A 1 92 ? -3.961 -2.815 -6.227 1.00 80.00 92 ILE A CA 1
ATOM 751 C C . ILE A 1 92 ? -3.138 -3.668 -7.214 1.00 80.00 92 ILE A C 1
ATOM 753 O O . ILE A 1 92 ? -3.526 -4.784 -7.532 1.00 80.00 92 ILE A O 1
ATOM 757 N N . TYR A 1 93 ? -1.995 -3.156 -7.684 1.00 88.94 93 TYR A N 1
ATOM 758 C CA . TYR A 1 93 ? -0.964 -3.932 -8.372 1.00 88.94 93 TYR A CA 1
ATOM 759 C C . TYR A 1 93 ? 0.272 -3.996 -7.456 1.00 88.94 93 TYR A C 1
ATOM 761 O O . TYR A 1 93 ? 0.816 -2.937 -7.138 1.00 88.94 93 TYR A O 1
ATOM 769 N N . PRO A 1 94 ? 0.712 -5.188 -7.007 1.00 90.62 94 PRO A N 1
ATOM 770 C CA . PRO A 1 94 ? 1.711 -5.339 -5.939 1.00 90.62 94 PRO A CA 1
ATOM 771 C C . PRO A 1 94 ? 3.169 -5.151 -6.393 1.00 90.62 94 PRO A C 1
ATOM 773 O O . PRO A 1 94 ? 4.097 -5.349 -5.610 1.00 90.62 94 PRO A O 1
ATOM 776 N N . HIS A 1 95 ? 3.388 -4.797 -7.657 1.00 92.62 95 HIS A N 1
ATOM 777 C CA . HIS A 1 95 ? 4.705 -4.571 -8.247 1.00 92.62 95 HIS A CA 1
ATOM 778 C C . HIS A 1 95 ? 4.850 -3.120 -8.699 1.00 92.62 95 HIS A C 1
ATOM 780 O O . HIS A 1 95 ? 3.884 -2.359 -8.664 1.00 92.62 95 HIS A O 1
ATOM 786 N N . HIS A 1 96 ? 6.055 -2.715 -9.104 1.00 91.00 96 HIS A N 1
ATOM 787 C CA . HIS A 1 96 ? 6.339 -1.317 -9.442 1.00 91.00 96 HIS A CA 1
ATOM 788 C C . HIS A 1 96 ? 6.330 -1.097 -10.963 1.00 91.00 96 HIS A C 1
ATOM 790 O O . HIS A 1 96 ? 7.302 -1.447 -11.631 1.00 91.00 96 HIS A O 1
ATOM 796 N N . PRO A 1 97 ? 5.244 -0.556 -11.551 1.00 92.31 97 PRO A N 1
ATOM 797 C CA . PRO A 1 97 ? 5.163 -0.325 -12.984 1.00 92.31 97 PRO A CA 1
ATOM 798 C C . PRO A 1 97 ? 5.858 0.985 -13.365 1.00 92.31 97 PRO A C 1
ATOM 800 O O . PRO A 1 97 ? 5.583 2.044 -12.799 1.00 92.31 97 PRO A O 1
ATOM 803 N N . PHE A 1 98 ? 6.667 0.964 -14.417 1.00 93.38 98 PHE A N 1
ATOM 804 C CA . PHE A 1 98 ? 7.395 2.140 -14.890 1.00 93.38 98 PHE A CA 1
ATOM 805 C C . PHE A 1 98 ? 7.206 2.380 -16.391 1.00 93.38 98 PHE A C 1
ATOM 807 O O . PHE A 1 98 ? 6.757 1.521 -17.145 1.00 93.38 98 PHE A O 1
ATOM 814 N N . ILE A 1 99 ? 7.529 3.588 -16.849 1.00 93.50 99 ILE A N 1
ATOM 815 C CA . ILE A 1 99 ? 7.655 3.889 -18.278 1.00 93.50 99 ILE A CA 1
ATOM 816 C C . ILE A 1 99 ? 8.918 3.192 -18.789 1.00 93.50 99 ILE A C 1
ATOM 818 O O . ILE A 1 99 ? 9.989 3.407 -18.225 1.00 93.50 99 ILE A O 1
ATOM 822 N N . ALA A 1 100 ? 8.811 2.397 -19.858 1.00 92.81 100 ALA A N 1
ATOM 823 C CA . ALA A 1 100 ? 9.939 1.672 -20.448 1.00 92.81 100 ALA A CA 1
ATOM 824 C C . ALA A 1 100 ? 11.183 2.569 -20.624 1.00 92.81 100 ALA A C 1
ATOM 826 O O . ALA A 1 100 ? 11.097 3.696 -21.119 1.00 92.81 100 ALA A O 1
ATOM 827 N N . GLY A 1 101 ? 12.340 2.081 -20.166 1.00 91.56 101 GLY A N 1
ATOM 828 C CA . GLY A 1 101 ? 13.596 2.841 -20.142 1.00 91.56 101 GLY A CA 1
ATOM 829 C C . GLY A 1 101 ? 13.708 3.894 -19.028 1.00 91.56 101 GLY A C 1
ATOM 830 O O . GLY A 1 101 ? 14.713 4.599 -18.964 1.00 91.56 101 GLY A O 1
ATOM 831 N N . ARG A 1 102 ? 12.708 4.030 -18.146 1.00 91.12 102 ARG A N 1
ATOM 832 C CA . ARG A 1 102 ? 12.685 4.986 -17.022 1.00 91.12 102 ARG A CA 1
ATOM 833 C C . ARG A 1 102 ? 12.210 4.315 -15.717 1.00 91.12 102 ARG A C 1
ATOM 835 O O . ARG A 1 102 ? 11.133 4.661 -15.225 1.00 91.12 102 ARG A O 1
ATOM 842 N N . PRO A 1 103 ? 13.004 3.407 -15.117 1.00 88.31 103 PRO A N 1
ATOM 843 C CA . PRO A 1 103 ? 12.590 2.586 -13.966 1.00 88.31 103 PRO A CA 1
ATOM 844 C C . PRO A 1 103 ? 12.187 3.388 -12.716 1.00 88.31 103 PRO A C 1
ATOM 846 O O . PRO A 1 103 ? 11.370 2.939 -11.923 1.00 88.31 103 PRO A O 1
ATOM 849 N N . GLN A 1 104 ? 12.677 4.621 -12.572 1.00 85.56 104 GLN A N 1
ATOM 850 C CA . GLN A 1 104 ? 12.322 5.510 -11.455 1.00 85.56 104 GLN A CA 1
ATOM 851 C C . GLN A 1 104 ? 10.938 6.177 -11.602 1.00 85.56 104 GLN A C 1
ATOM 853 O O . GLN A 1 104 ? 10.540 6.976 -10.759 1.00 85.56 104 GLN A O 1
ATOM 858 N N . THR A 1 105 ? 10.201 5.910 -12.685 1.00 87.00 105 THR A N 1
ATOM 859 C CA . THR A 1 105 ? 8.840 6.438 -12.886 1.00 87.00 105 THR A CA 1
ATOM 860 C C . THR A 1 105 ? 7.790 5.467 -12.354 1.00 87.00 105 THR A C 1
ATOM 862 O O . THR A 1 105 ? 8.032 4.272 -12.306 1.00 87.00 105 THR A O 1
ATOM 865 N N . ASN A 1 106 ? 6.608 5.972 -11.991 1.00 84.69 106 ASN A N 1
ATOM 866 C CA . ASN A 1 106 ? 5.452 5.154 -11.629 1.00 84.69 106 ASN A CA 1
ATOM 867 C C . ASN A 1 106 ? 4.337 5.441 -12.632 1.00 84.69 106 ASN A C 1
ATOM 869 O O . ASN A 1 106 ? 3.658 6.473 -12.552 1.00 84.69 106 ASN A O 1
ATOM 873 N N . ARG A 1 107 ? 4.206 4.582 -13.643 1.00 89.62 107 ARG A N 1
ATOM 874 C CA . ARG A 1 107 ? 3.098 4.711 -14.596 1.00 89.62 107 ARG A CA 1
ATOM 875 C C . ARG A 1 107 ? 1.816 4.223 -13.929 1.00 89.62 107 ARG A C 1
ATOM 877 O O . ARG A 1 107 ? 1.839 3.414 -13.014 1.00 89.62 107 ARG A O 1
ATOM 884 N N . THR A 1 108 ? 0.661 4.662 -14.423 1.00 85.31 108 THR A N 1
ATOM 885 C CA . THR A 1 108 ? -0.590 4.041 -13.966 1.00 85.31 108 THR A CA 1
ATOM 886 C C . THR A 1 108 ? -0.582 2.5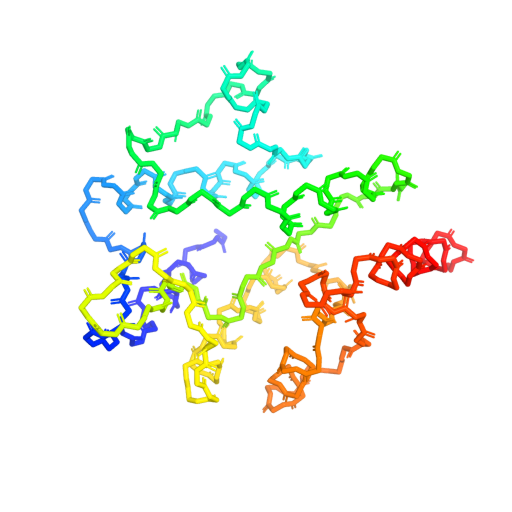44 -14.330 1.00 85.31 108 THR A C 1
ATOM 888 O O . THR A 1 108 ? -0.295 2.229 -15.491 1.00 85.31 108 THR A O 1
ATOM 891 N N . PRO A 1 109 ? -0.939 1.640 -13.396 1.00 86.81 109 PRO A N 1
ATOM 892 C CA . PRO A 1 109 ? -1.235 0.252 -13.724 1.00 86.81 109 PRO A CA 1
ATOM 893 C C . PRO A 1 109 ? -2.289 0.126 -14.834 1.00 86.81 109 PRO A C 1
ATOM 895 O O . PRO A 1 109 ? -3.240 0.915 -14.911 1.00 86.81 109 PRO A O 1
ATOM 898 N N . ARG A 1 110 ? -2.125 -0.876 -15.694 1.00 88.62 110 ARG A N 1
ATOM 899 C CA . ARG A 1 110 ? -3.093 -1.269 -16.727 1.00 88.62 110 ARG A CA 1
ATOM 900 C C . ARG A 1 110 ? -4.247 -2.027 -16.078 1.00 88.62 110 ARG A C 1
ATOM 902 O O . ARG A 1 110 ? -4.038 -2.738 -15.102 1.00 88.62 110 ARG A O 1
ATOM 909 N N . SER A 1 111 ? -5.444 -1.986 -16.661 1.00 84.06 111 SER A N 1
ATOM 910 C CA . SER A 1 111 ? -6.590 -2.742 -16.124 1.00 84.06 111 SER A CA 1
ATOM 911 C C . SER A 1 111 ? -6.307 -4.246 -15.979 1.00 84.06 111 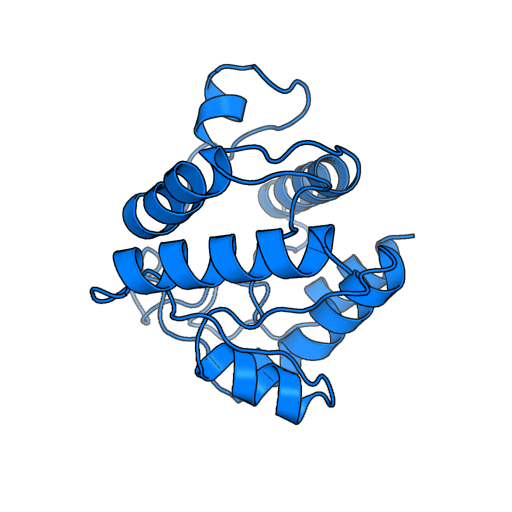SER A C 1
ATOM 913 O O . SER A 1 111 ? -6.795 -4.869 -15.047 1.00 84.06 111 SER A O 1
ATOM 915 N N . SER A 1 112 ? -5.484 -4.835 -16.856 1.00 88.06 112 SER A N 1
ATOM 916 C CA . SER A 1 112 ? -5.054 -6.236 -16.737 1.00 88.06 112 SER A CA 1
ATOM 917 C C . SER A 1 112 ? -4.182 -6.497 -15.507 1.00 88.06 112 SER A C 1
ATOM 919 O O . SER A 1 112 ? -4.423 -7.469 -14.805 1.00 88.06 112 SER A O 1
ATOM 921 N N . GLU A 1 113 ? -3.211 -5.624 -15.233 1.00 91.75 113 GLU A N 1
ATOM 922 C CA . GLU A 1 113 ? -2.319 -5.710 -14.063 1.00 91.75 113 GLU A CA 1
ATOM 923 C C . GLU A 1 113 ? -3.121 -5.567 -12.772 1.00 91.75 113 GLU A C 1
ATOM 925 O O . GLU A 1 113 ? -2.918 -6.287 -11.799 1.00 91.75 113 GLU A O 1
ATOM 930 N N . VAL A 1 114 ? -4.100 -4.668 -12.795 1.00 86.31 114 VAL A N 1
ATOM 931 C CA . VAL A 1 114 ? -5.000 -4.454 -11.674 1.00 86.31 114 VAL A CA 1
ATOM 932 C C . VAL A 1 114 ? -5.884 -5.679 -11.409 1.00 86.31 114 VAL A C 1
ATOM 934 O O . VAL A 1 114 ? -5.978 -6.123 -10.268 1.00 86.31 114 VAL A O 1
ATOM 937 N N . ARG A 1 115 ? -6.479 -6.281 -12.449 1.00 85.62 115 ARG A N 1
ATOM 938 C CA . ARG A 1 115 ? -7.235 -7.538 -12.305 1.00 85.62 115 ARG A CA 1
ATOM 939 C C . ARG A 1 115 ? -6.373 -8.685 -11.784 1.00 85.62 115 ARG A C 1
ATOM 941 O O . ARG A 1 115 ? -6.856 -9.494 -11.004 1.00 85.62 115 ARG A O 1
ATOM 948 N N . GLN A 1 116 ? -5.112 -8.753 -12.205 1.00 89.94 116 GLN A N 1
ATOM 949 C CA . GLN A 1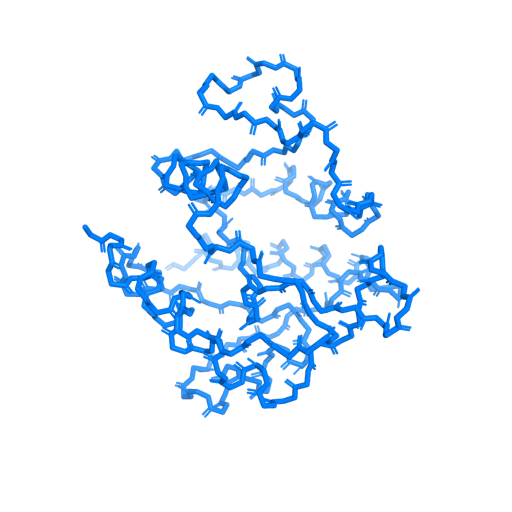 116 ? -4.164 -9.768 -11.737 1.00 89.94 116 GLN A CA 1
ATOM 950 C C . GLN A 1 116 ? -3.769 -9.566 -10.269 1.00 89.94 116 GLN A C 1
ATOM 952 O O . GLN A 1 116 ? -3.538 -10.547 -9.571 1.00 89.94 116 GLN A O 1
ATOM 957 N N . GLY A 1 117 ? -3.719 -8.321 -9.788 1.00 90.06 117 GLY A N 1
ATOM 958 C CA . GLY A 1 117 ? -3.431 -8.010 -8.387 1.00 90.06 117 GLY A CA 1
ATOM 959 C C . GLY A 1 117 ? -4.640 -8.094 -7.447 1.00 90.06 117 GLY A C 1
ATOM 960 O O . GLY A 1 117 ? -4.461 -8.242 -6.241 1.00 90.06 117 GLY A O 1
ATOM 961 N N . ALA A 1 118 ? -5.874 -8.057 -7.957 1.00 87.50 118 ALA A N 1
ATOM 962 C CA . ALA A 1 118 ? -7.075 -8.092 -7.118 1.00 87.50 118 ALA A CA 1
ATOM 963 C C . ALA A 1 118 ? -7.178 -9.321 -6.179 1.00 87.50 118 ALA A C 1
ATOM 965 O O . ALA A 1 118 ? -7.502 -9.118 -5.006 1.00 87.50 118 ALA A O 1
ATOM 966 N N . PRO A 1 119 ? -6.845 -10.564 -6.600 1.00 90.31 119 PRO A N 1
ATOM 967 C CA . PRO A 1 119 ? -6.820 -11.720 -5.697 1.00 90.31 119 PRO A CA 1
ATOM 968 C C . PRO A 1 119 ? -5.891 -11.542 -4.491 1.00 90.31 119 PRO A C 1
ATOM 970 O O . PRO A 1 119 ? -6.208 -12.007 -3.401 1.00 90.31 119 PRO A O 1
ATOM 973 N N . VAL A 1 120 ? -4.775 -10.826 -4.659 1.00 92.75 120 VAL A N 1
ATOM 974 C CA . VAL A 1 120 ? -3.848 -10.514 -3.562 1.00 92.75 120 VAL A CA 1
ATOM 975 C C . VAL A 1 120 ? -4.518 -9.615 -2.526 1.00 92.75 120 VAL A C 1
ATOM 977 O O . VAL A 1 120 ? -4.426 -9.875 -1.329 1.00 92.75 120 VAL A O 1
ATOM 980 N N . ALA A 1 121 ? -5.199 -8.559 -2.977 1.00 89.00 121 ALA A N 1
ATOM 981 C CA . ALA A 1 121 ? -5.895 -7.638 -2.084 1.00 89.00 121 ALA A CA 1
ATOM 982 C C . ALA A 1 121 ? -7.043 -8.339 -1.337 1.00 89.00 121 ALA A C 1
ATOM 984 O O . ALA A 1 121 ? -7.204 -8.131 -0.138 1.00 89.00 121 ALA A O 1
ATOM 985 N N . LEU A 1 122 ? -7.796 -9.205 -2.025 1.00 89.06 122 LEU A N 1
ATOM 986 C CA . LEU A 1 122 ? -8.850 -10.033 -1.426 1.00 89.06 122 LEU A CA 1
ATOM 987 C C . LEU A 1 122 ? -8.313 -10.959 -0.336 1.00 89.06 122 LEU A C 1
ATOM 989 O O . LEU A 1 122 ? -8.901 -11.057 0.739 1.00 89.06 122 LEU A O 1
ATOM 993 N N . GLU A 1 123 ? -7.186 -11.615 -0.599 1.00 92.38 123 GLU A N 1
ATOM 994 C CA . GLU A 1 123 ? -6.548 -12.482 0.385 1.00 92.38 123 GLU A CA 1
ATOM 995 C C . GLU A 1 123 ? -6.038 -11.686 1.590 1.00 92.38 123 GLU A C 1
ATOM 997 O O . GLU A 1 123 ? -6.198 -12.126 2.724 1.00 92.38 123 GLU A O 1
ATOM 1002 N N . LEU A 1 124 ? -5.498 -10.485 1.373 1.00 91.19 124 LEU A N 1
ATOM 1003 C CA . LEU A 1 124 ? -5.076 -9.597 2.456 1.00 91.19 124 LEU A CA 1
ATOM 1004 C C . LEU A 1 124 ? -6.259 -9.154 3.328 1.00 91.19 124 LEU A C 1
ATOM 1006 O O . LEU A 1 124 ? -6.171 -9.205 4.554 1.00 91.19 124 LEU A O 1
ATOM 1010 N N . ILE A 1 125 ? -7.378 -8.775 2.700 1.00 89.38 125 ILE A N 1
ATOM 1011 C CA . ILE A 1 125 ? -8.638 -8.443 3.380 1.00 89.38 125 ILE A CA 1
ATOM 1012 C C . ILE A 1 125 ? -9.093 -9.619 4.246 1.00 89.38 125 ILE A C 1
ATOM 1014 O O . ILE A 1 125 ? -9.376 -9.439 5.430 1.00 89.38 125 ILE A O 1
ATOM 1018 N N . ARG A 1 126 ? -9.114 -10.831 3.679 1.00 91.00 126 ARG A N 1
ATOM 1019 C CA . ARG A 1 126 ? -9.508 -12.055 4.384 1.00 91.00 126 ARG A CA 1
ATOM 1020 C C . ARG A 1 126 ? -8.571 -12.372 5.549 1.00 91.00 126 ARG A C 1
ATOM 1022 O O . ARG A 1 126 ? -9.045 -12.678 6.639 1.00 91.00 126 ARG A O 1
ATOM 1029 N N . ALA A 1 127 ? -7.260 -12.325 5.320 1.00 91.50 127 ALA A N 1
ATOM 1030 C CA . ALA A 1 127 ? -6.247 -12.710 6.298 1.00 91.50 127 ALA A CA 1
ATOM 1031 C C . ALA A 1 127 ? -6.203 -11.765 7.506 1.00 91.50 127 ALA A C 1
ATOM 1033 O O . ALA A 1 127 ? -5.926 -12.216 8.614 1.00 91.50 127 ALA A O 1
ATOM 1034 N N . LEU A 1 128 ? -6.486 -10.478 7.296 1.00 88.94 128 LEU A N 1
ATOM 1035 C CA . LEU A 1 128 ? -6.486 -9.463 8.351 1.00 88.94 128 LEU A CA 1
ATOM 1036 C C . LEU A 1 128 ? -7.882 -9.171 8.919 1.00 88.94 128 LEU A C 1
ATOM 1038 O O . LEU A 1 128 ? -7.998 -8.363 9.834 1.00 88.94 128 LEU A O 1
ATOM 1042 N N . GLY A 1 129 ? -8.937 -9.794 8.382 1.00 89.31 129 GLY A N 1
ATOM 1043 C CA . GLY A 1 129 ? -10.315 -9.518 8.793 1.00 89.31 129 GLY A CA 1
ATOM 1044 C C . GLY A 1 129 ? -10.736 -8.068 8.529 1.00 89.31 129 GLY A C 1
ATOM 1045 O O . GLY A 1 129 ? -11.407 -7.465 9.358 1.00 89.31 129 GLY A O 1
ATOM 1046 N N . VAL A 1 130 ? -10.309 -7.478 7.406 1.00 89.75 130 VAL A N 1
ATOM 1047 C CA . VAL A 1 130 ? -10.645 -6.086 7.068 1.00 89.75 130 VAL A CA 1
ATOM 1048 C C . VAL A 1 130 ? -12.117 -5.986 6.681 1.00 89.75 130 VAL A C 1
ATOM 1050 O O . VAL A 1 130 ? -12.545 -6.557 5.682 1.00 89.75 130 VAL A O 1
ATOM 1053 N N . GLU A 1 131 ? -12.883 -5.202 7.434 1.00 88.00 131 GLU A N 1
ATOM 1054 C CA . GLU A 1 131 ? -14.320 -5.011 7.184 1.00 88.00 131 GLU A CA 1
ATOM 1055 C C . GLU A 1 131 ? -14.624 -3.745 6.374 1.00 88.00 131 GLU A C 1
ATOM 1057 O O . GLU A 1 131 ? -15.629 -3.672 5.671 1.00 88.00 131 GLU A O 1
ATOM 1062 N N . THR A 1 132 ? -13.747 -2.740 6.445 1.00 89.44 132 THR A N 1
ATOM 1063 C CA . THR A 1 132 ? -13.926 -1.462 5.745 1.00 89.44 132 THR A CA 1
ATOM 1064 C C . THR A 1 132 ? -12.894 -1.303 4.641 1.00 89.44 132 THR A C 1
ATOM 1066 O O . THR A 1 132 ? -11.693 -1.249 4.897 1.00 89.44 132 THR A O 1
ATOM 1069 N N . ILE A 1 133 ? -13.370 -1.180 3.403 1.00 91.44 133 ILE A N 1
ATOM 1070 C CA . ILE A 1 133 ? -12.529 -1.039 2.212 1.00 91.44 133 ILE A CA 1
ATOM 1071 C C . ILE A 1 133 ? -12.824 0.306 1.561 1.00 91.44 133 ILE A C 1
ATOM 1073 O O . ILE A 1 133 ? -13.977 0.688 1.386 1.00 91.44 133 ILE A O 1
ATOM 1077 N N . VAL A 1 134 ? -11.772 1.025 1.176 1.00 92.75 134 VAL A N 1
ATOM 1078 C CA . VAL A 1 134 ? -11.877 2.354 0.566 1.00 92.75 134 VAL A CA 1
ATOM 1079 C C . VAL A 1 134 ? -10.986 2.405 -0.657 1.00 92.75 134 VAL A C 1
ATOM 1081 O O . VAL A 1 134 ? -9.796 2.099 -0.594 1.00 92.75 134 VAL A O 1
ATOM 1084 N N . ALA A 1 135 ? -11.543 2.841 -1.780 1.00 91.81 135 ALA A N 1
ATOM 1085 C CA . ALA A 1 135 ? -10.784 2.999 -3.003 1.00 91.81 135 ALA A CA 1
ATOM 1086 C C . ALA A 1 135 ? -10.114 4.380 -3.054 1.00 91.81 135 ALA A C 1
ATOM 1088 O O . ALA A 1 135 ? -10.781 5.416 -3.047 1.00 91.81 135 ALA A O 1
ATOM 1089 N N . VAL A 1 136 ? -8.788 4.429 -3.180 1.00 90.56 136 VAL A N 1
ATOM 1090 C CA . VAL A 1 136 ? -8.074 5.700 -3.377 1.00 90.56 136 VAL A CA 1
ATOM 1091 C C . VAL A 1 136 ? -8.051 6.045 -4.869 1.00 90.56 136 VAL A C 1
ATOM 1093 O O . VAL A 1 136 ? -7.148 5.685 -5.624 1.00 90.56 136 VAL A O 1
ATOM 1096 N N . GLY A 1 137 ? -9.079 6.769 -5.307 1.00 88.69 137 GLY A N 1
ATOM 1097 C CA . GLY A 1 137 ? -9.297 7.188 -6.688 1.00 88.69 137 GLY A CA 1
ATOM 1098 C C . GLY A 1 137 ? -10.191 6.246 -7.502 1.00 88.69 137 GLY A C 1
ATOM 1099 O O . GLY A 1 137 ? -10.344 5.062 -7.219 1.00 88.69 137 GLY A O 1
ATOM 1100 N N . ARG A 1 138 ? -10.758 6.781 -8.592 1.00 88.19 138 ARG A N 1
ATOM 1101 C CA . ARG A 1 138 ? -11.751 6.079 -9.434 1.00 88.19 138 ARG A CA 1
ATOM 1102 C C . ARG A 1 138 ? -11.203 4.833 -10.137 1.00 88.19 138 ARG A C 1
ATOM 1104 O O . ARG A 1 138 ? -11.958 3.911 -10.408 1.00 88.19 138 ARG A O 1
ATOM 1111 N N . LYS A 1 139 ? -9.900 4.803 -10.440 1.00 81.31 139 LYS A N 1
ATOM 1112 C CA . LYS A 1 139 ? -9.259 3.628 -11.054 1.00 81.31 139 LYS A CA 1
ATOM 1113 C C . LYS A 1 139 ? -9.228 2.445 -10.084 1.00 81.31 139 LYS A C 1
ATOM 1115 O O . LYS A 1 139 ? -9.588 1.346 -10.481 1.00 81.31 139 LYS A O 1
ATOM 1120 N N . ALA A 1 140 ? -8.862 2.692 -8.823 1.00 84.12 140 ALA A N 1
ATOM 1121 C CA . ALA A 1 140 ? -8.930 1.680 -7.772 1.00 84.12 140 ALA A CA 1
ATOM 1122 C C . ALA A 1 140 ? -10.381 1.243 -7.524 1.00 84.12 140 ALA A C 1
ATOM 1124 O O . ALA A 1 140 ? -10.639 0.061 -7.360 1.00 84.12 140 ALA A O 1
ATOM 1125 N N . GLN A 1 141 ? -11.338 2.175 -7.578 1.00 89.25 141 GLN A N 1
ATOM 1126 C CA . GLN A 1 141 ? -12.752 1.844 -7.396 1.00 89.25 141 GLN A CA 1
ATOM 1127 C C . GLN A 1 141 ? -13.269 0.884 -8.471 1.00 89.25 141 GLN A C 1
ATOM 1129 O O . GLN A 1 141 ? -13.837 -0.148 -8.141 1.00 89.25 141 GLN A O 1
ATOM 1134 N N . GLY A 1 142 ? -13.049 1.201 -9.752 1.00 85.75 142 GLY A N 1
ATOM 1135 C CA . GLY A 1 142 ? -13.496 0.338 -10.850 1.00 85.75 142 GLY A CA 1
ATOM 1136 C C . GLY A 1 142 ? -12.851 -1.048 -10.802 1.00 85.75 142 GLY A C 1
ATOM 1137 O O . GLY A 1 142 ? -13.505 -2.046 -11.062 1.00 85.75 142 GLY A O 1
ATOM 1138 N N . ALA A 1 143 ? -11.587 -1.109 -10.395 1.00 78.62 143 ALA A N 1
ATOM 1139 C CA . ALA A 1 143 ? -10.858 -2.351 -10.202 1.00 78.62 143 ALA A CA 1
ATOM 1140 C C . ALA A 1 143 ? -11.405 -3.244 -9.087 1.00 78.62 143 ALA A C 1
ATOM 1142 O O . ALA A 1 143 ? -11.536 -4.450 -9.275 1.00 78.62 143 ALA A O 1
ATOM 1143 N N . LEU A 1 144 ? -11.709 -2.648 -7.933 1.00 80.62 144 LEU A N 1
ATOM 1144 C CA . LEU A 1 144 ? -12.342 -3.348 -6.822 1.00 80.62 144 LEU A CA 1
ATOM 1145 C C . LEU A 1 144 ? -13.723 -3.863 -7.249 1.00 80.62 144 LEU A C 1
ATOM 1147 O O . LEU A 1 144 ? -14.013 -5.038 -7.045 1.00 80.62 144 LEU A O 1
ATOM 1151 N N . ALA A 1 145 ? -14.507 -3.044 -7.956 1.00 87.19 145 ALA A N 1
ATOM 1152 C CA . ALA A 1 145 ? -15.812 -3.447 -8.480 1.00 87.19 145 ALA A CA 1
ATOM 1153 C C . ALA A 1 145 ? -15.716 -4.601 -9.501 1.00 87.19 145 ALA A C 1
ATOM 1155 O O . ALA A 1 145 ? -16.490 -5.551 -9.422 1.00 87.19 145 ALA A O 1
ATOM 1156 N N . GLU A 1 146 ? -14.734 -4.585 -10.416 1.00 81.75 146 GLU A N 1
ATOM 1157 C CA . GLU A 1 146 ? -14.450 -5.715 -11.327 1.00 81.75 146 GLU A CA 1
ATOM 1158 C C . GLU A 1 146 ? -14.132 -7.016 -10.564 1.00 81.75 146 GLU A C 1
ATOM 1160 O O . GLU A 1 146 ? -14.404 -8.106 -11.066 1.00 81.75 146 GLU A O 1
ATOM 1165 N N . ALA A 1 147 ? -13.580 -6.908 -9.353 1.00 73.38 147 ALA A N 1
ATOM 1166 C CA . ALA A 1 147 ? -13.284 -8.027 -8.461 1.00 73.38 147 ALA A CA 1
ATOM 1167 C C . ALA A 1 147 ? -14.434 -8.375 -7.492 1.00 73.38 147 ALA A C 1
ATOM 1169 O O . ALA A 1 147 ? -14.252 -9.217 -6.615 1.00 73.38 147 ALA A O 1
ATOM 1170 N N . GLY A 1 148 ? -15.605 -7.742 -7.632 1.00 78.44 148 GLY A N 1
ATOM 1171 C CA . GLY A 1 148 ? -16.769 -7.967 -6.769 1.00 78.44 148 GLY A CA 1
ATOM 1172 C C . GLY A 1 148 ? -16.692 -7.282 -5.402 1.00 78.44 148 GLY A C 1
ATOM 1173 O O . GLY A 1 148 ? -17.452 -7.631 -4.502 1.00 78.44 148 GLY A O 1
ATOM 1174 N N . ILE A 1 149 ? -15.779 -6.324 -5.230 1.00 80.81 149 ILE A N 1
ATOM 1175 C CA . ILE A 1 149 ? -15.610 -5.546 -4.003 1.00 80.81 149 ILE A CA 1
ATOM 1176 C C . ILE A 1 149 ? -16.218 -4.161 -4.209 1.00 80.81 149 ILE A C 1
ATOM 1178 O O . ILE A 1 149 ? -15.664 -3.310 -4.909 1.00 80.81 149 ILE A O 1
ATOM 1182 N N . GLU A 1 150 ? -17.332 -3.907 -3.538 1.00 87.81 150 GLU A N 1
ATOM 1183 C CA . GLU A 1 150 ? -17.913 -2.571 -3.474 1.00 87.81 150 GLU A CA 1
ATOM 1184 C C . GLU A 1 150 ? -17.159 -1.732 -2.440 1.00 87.81 150 GLU A C 1
ATOM 1186 O O . GLU A 1 150 ? -17.156 -2.039 -1.249 1.00 87.81 150 GLU A O 1
ATOM 1191 N N . ALA A 1 151 ? -16.507 -0.664 -2.900 1.00 90.12 151 ALA A N 1
ATOM 1192 C CA . ALA A 1 151 ? -15.755 0.241 -2.039 1.00 90.12 151 ALA A CA 1
ATOM 1193 C C . ALA A 1 151 ? -16.047 1.710 -2.391 1.00 90.12 151 ALA A C 1
ATOM 1195 O O . ALA A 1 151 ? -15.935 2.101 -3.563 1.00 90.12 151 ALA A O 1
ATOM 1196 N N . PRO A 1 152 ? -16.380 2.569 -1.406 1.00 92.81 152 PRO A N 1
ATOM 1197 C CA . PRO A 1 152 ? -16.461 4.005 -1.629 1.00 92.81 152 PRO A CA 1
ATOM 1198 C C . PRO A 1 152 ? -15.104 4.554 -2.073 1.00 92.81 152 PRO A C 1
ATOM 1200 O O . PRO A 1 152 ? -14.051 4.136 -1.591 1.00 92.81 152 PRO A O 1
ATOM 1203 N N . ALA A 1 153 ? -15.126 5.519 -2.992 1.00 93.69 153 ALA A N 1
ATOM 1204 C CA . ALA A 1 153 ? -13.913 6.153 -3.483 1.00 93.69 153 ALA A CA 1
ATOM 1205 C C . ALA A 1 153 ? -13.641 7.490 -2.795 1.00 93.69 153 ALA A C 1
ATOM 1207 O O . ALA A 1 153 ? -14.488 8.385 -2.811 1.00 93.69 153 ALA A O 1
ATOM 1208 N N . VAL A 1 154 ? -12.413 7.668 -2.313 1.00 94.69 154 VAL A N 1
ATOM 1209 C CA . VAL A 1 154 ? -11.852 8.985 -1.988 1.00 94.69 154 VAL A CA 1
ATOM 1210 C C . VAL A 1 154 ? -11.020 9.504 -3.161 1.00 94.69 154 VAL A C 1
ATOM 1212 O O . VAL A 1 154 ? -10.509 8.744 -3.989 1.00 94.69 154 VAL A O 1
ATOM 1215 N N . ARG A 1 155 ? -10.877 10.821 -3.285 1.00 94.12 155 ARG A N 1
ATOM 1216 C CA . ARG A 1 155 ? -10.065 11.462 -4.322 1.00 94.12 155 ARG A CA 1
ATOM 1217 C C . ARG A 1 155 ? -8.605 11.073 -4.125 1.00 94.12 155 ARG A C 1
ATOM 1219 O O . ARG A 1 155 ? -8.074 11.249 -3.049 1.00 94.12 155 ARG A O 1
ATOM 1226 N N . HIS A 1 156 ? -7.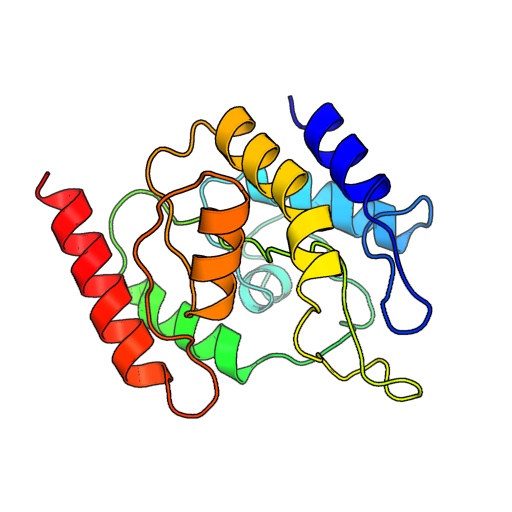921 10.614 -5.170 1.00 89.00 156 HIS A N 1
ATOM 1227 C CA . HIS A 1 156 ? -6.483 10.343 -5.084 1.00 89.00 156 HIS A CA 1
ATOM 1228 C C . HIS A 1 156 ? -5.686 11.638 -4.781 1.00 89.00 156 HIS A C 1
ATOM 1230 O O . HIS A 1 156 ? -5.984 12.657 -5.412 1.00 89.00 156 HIS A O 1
ATOM 1236 N N . PRO A 1 157 ? -4.667 11.626 -3.891 1.00 87.75 157 PRO A N 1
ATOM 1237 C CA . PRO A 1 157 ? -3.965 12.842 -3.446 1.00 87.75 157 PRO A CA 1
ATOM 1238 C C . PRO A 1 157 ? -3.101 13.510 -4.532 1.00 87.75 157 PRO A C 1
ATOM 1240 O O . PRO A 1 157 ? -2.860 14.716 -4.489 1.00 87.75 157 PRO A O 1
ATOM 1243 N N . ALA A 1 158 ? -2.654 12.751 -5.536 1.00 82.94 158 ALA A N 1
ATOM 1244 C CA . ALA A 1 158 ? -1.913 13.286 -6.684 1.00 82.94 158 ALA A CA 1
ATOM 1245 C C . ALA A 1 158 ? -2.745 14.239 -7.576 1.00 82.94 158 ALA A C 1
ATOM 1247 O O . ALA A 1 158 ? -3.974 14.278 -7.508 1.00 82.94 158 ALA A O 1
ATOM 1248 N N . GLN A 1 159 ? -2.062 14.977 -8.465 1.00 81.75 159 GLN A N 1
ATOM 1249 C CA . GLN A 1 159 ? -2.676 15.847 -9.488 1.00 81.75 159 GLN A CA 1
ATOM 1250 C C . GLN A 1 159 ? -3.671 16.867 -8.896 1.00 81.75 159 GLN A C 1
ATOM 1252 O O . GLN A 1 159 ? -4.823 16.966 -9.323 1.00 81.75 159 GLN A O 1
ATOM 1257 N N . GLY A 1 160 ? -3.241 17.579 -7.847 1.00 84.44 160 GLY A N 1
ATOM 1258 C CA . GLY A 1 160 ? -4.049 18.592 -7.155 1.00 84.44 160 GLY A CA 1
ATOM 1259 C C . GLY A 1 160 ? -5.168 18.034 -6.265 1.00 84.44 160 GLY A C 1
ATOM 1260 O O . GLY A 1 160 ? -5.986 18.800 -5.766 1.00 84.44 160 GLY A O 1
ATOM 1261 N N . GLY A 1 161 ? -5.230 16.715 -6.052 1.00 88.75 161 GLY A N 1
ATOM 1262 C CA . GLY A 1 161 ? -6.282 16.070 -5.263 1.00 88.75 161 GLY A CA 1
ATOM 1263 C C . GLY A 1 161 ? -6.092 16.109 -3.744 1.00 88.75 161 GLY A C 1
ATOM 1264 O O . GLY A 1 161 ? -6.990 15.677 -3.028 1.00 88.75 161 GLY A O 1
ATOM 1265 N N . ALA A 1 162 ? -4.964 16.628 -3.251 1.00 90.19 162 ALA A N 1
ATOM 1266 C CA . ALA A 1 162 ? -4.552 16.544 -1.848 1.00 90.19 162 ALA A CA 1
ATOM 1267 C C . ALA A 1 162 ? -5.609 17.033 -0.842 1.00 90.19 162 ALA A C 1
ATOM 1269 O O . ALA A 1 162 ? -5.942 16.308 0.089 1.00 90.19 162 ALA A O 1
ATOM 1270 N N . ARG A 1 163 ? -6.181 18.229 -1.055 1.00 93.06 163 ARG A N 1
ATOM 1271 C CA . ARG A 1 163 ? -7.188 18.799 -0.141 1.00 93.06 163 ARG A CA 1
ATOM 1272 C C . ARG A 1 163 ? -8.438 17.922 -0.051 1.00 93.06 163 ARG A C 1
ATOM 1274 O O . ARG A 1 163 ? -8.878 17.587 1.040 1.00 93.06 163 ARG A O 1
ATOM 1281 N N . MET A 1 164 ? -8.975 17.514 -1.201 1.00 94.69 164 MET A N 1
ATOM 1282 C CA . MET A 1 164 ? -10.168 16.665 -1.250 1.00 94.69 164 MET A CA 1
ATOM 1283 C C . MET A 1 164 ? -9.909 15.272 -0.670 1.00 94.69 164 MET A C 1
ATOM 1285 O O . MET A 1 164 ? -10.790 14.730 -0.017 1.00 94.69 164 MET A O 1
ATOM 1289 N N . PHE A 1 165 ? -8.722 14.697 -0.900 1.00 94.19 165 PHE A N 1
ATOM 1290 C CA . PHE A 1 165 ? -8.322 13.431 -0.282 1.00 94.19 165 PHE A CA 1
ATOM 1291 C C . PHE A 1 165 ? -8.395 13.527 1.244 1.00 94.19 165 PHE A C 1
ATOM 1293 O O . PHE A 1 165 ? -9.065 12.708 1.867 1.00 94.19 165 PHE A O 1
ATOM 1300 N N . ALA A 1 166 ? -7.755 14.549 1.825 1.00 93.75 166 ALA A N 1
ATOM 1301 C CA . ALA A 1 166 ? -7.708 14.739 3.270 1.00 93.75 166 ALA A CA 1
ATOM 1302 C C . ALA A 1 166 ? -9.109 14.933 3.870 1.00 93.75 166 ALA A C 1
ATOM 1304 O O . ALA A 1 166 ? -9.486 14.238 4.811 1.00 93.75 166 ALA A O 1
ATOM 1305 N N . GLU A 1 167 ? -9.912 15.823 3.275 1.00 95.69 167 GLU A N 1
ATOM 1306 C CA . GLU A 1 167 ? -11.290 16.091 3.708 1.00 95.69 167 GLU A CA 1
ATOM 1307 C C . GLU A 1 167 ? -12.155 14.824 3.679 1.00 95.69 167 GLU A C 1
ATOM 1309 O O . GLU A 1 167 ? -12.846 14.521 4.651 1.00 95.69 167 GLU A O 1
ATOM 1314 N N . GLN A 1 168 ? -12.100 14.061 2.584 1.00 95.75 168 GLN A N 1
ATOM 1315 C CA . GLN A 1 168 ? -12.909 12.852 2.422 1.00 95.75 168 GLN A CA 1
ATOM 1316 C C . GLN A 1 168 ? -12.457 11.718 3.343 1.00 95.75 168 GLN A C 1
ATOM 1318 O O . GLN A 1 168 ? -13.303 11.012 3.888 1.00 95.75 168 GLN A O 1
ATOM 1323 N N . LEU A 1 169 ? -11.148 11.551 3.542 1.00 93.62 169 LEU A N 1
ATOM 1324 C CA . LEU A 1 169 ? -10.618 10.493 4.395 1.00 93.62 169 LEU A CA 1
ATOM 1325 C C . LEU A 1 169 ? -10.938 10.734 5.875 1.00 93.62 169 LEU A C 1
ATOM 1327 O O . LEU A 1 169 ? -11.329 9.801 6.571 1.00 93.62 169 LEU A O 1
ATOM 1331 N N . ILE A 1 170 ? -10.837 11.978 6.353 1.00 94.81 170 ILE A N 1
ATOM 1332 C CA . ILE A 1 170 ? -11.206 12.321 7.735 1.00 94.81 170 ILE A CA 1
ATOM 1333 C C . ILE A 1 170 ? -12.720 12.280 7.942 1.00 94.81 170 ILE A C 1
ATOM 1335 O O . ILE A 1 170 ? -13.176 11.844 8.999 1.00 94.81 170 ILE A O 1
ATOM 1339 N N . ALA A 1 171 ? -13.516 12.685 6.949 1.00 94.56 171 ALA A N 1
ATOM 1340 C CA . ALA A 1 171 ? -14.967 12.521 7.017 1.00 94.56 171 ALA A CA 1
ATOM 1341 C C . ALA A 1 171 ? -15.357 11.040 7.141 1.00 94.56 171 ALA A C 1
ATOM 1343 O O . ALA A 1 171 ? -16.204 10.704 7.966 1.00 94.56 171 ALA A O 1
ATOM 1344 N N . LEU A 1 172 ? -14.696 10.161 6.379 1.00 92.38 172 LEU A N 1
ATOM 1345 C CA . LEU A 1 172 ? -14.881 8.720 6.497 1.00 92.38 172 LEU A CA 1
ATOM 1346 C C . LEU A 1 172 ? -14.471 8.205 7.883 1.00 92.38 172 LEU A C 1
ATOM 1348 O O . LEU A 1 172 ? -15.251 7.489 8.497 1.00 92.38 172 LEU A O 1
ATOM 1352 N N . ASN A 1 173 ? -13.292 8.591 8.389 1.00 93.00 173 ASN A N 1
ATOM 1353 C CA . ASN A 1 173 ? -12.837 8.195 9.726 1.00 93.00 173 ASN A CA 1
ATOM 1354 C C . ASN A 1 173 ? -13.887 8.524 10.798 1.00 93.00 173 ASN A C 1
ATOM 1356 O O . ASN A 1 173 ? -14.243 7.664 11.596 1.00 93.00 173 ASN A O 1
ATOM 1360 N N . ARG A 1 174 ? -14.421 9.751 10.779 1.00 93.44 174 ARG A N 1
ATOM 1361 C CA . ARG A 1 174 ? -15.457 10.175 11.731 1.00 93.44 174 ARG A CA 1
ATOM 1362 C C . ARG A 1 174 ? -16.713 9.320 11.610 1.00 93.44 174 ARG A C 1
ATOM 1364 O O . ARG A 1 174 ? -17.175 8.801 12.613 1.00 93.44 174 ARG A O 1
ATOM 1371 N N . ALA A 1 175 ? -17.200 9.105 10.388 1.00 91.62 175 ALA A N 1
ATOM 1372 C CA . ALA A 1 175 ? -18.376 8.271 10.154 1.00 91.62 175 ALA A CA 1
ATOM 1373 C C . ALA A 1 175 ? -18.188 6.822 10.640 1.00 91.62 175 ALA A C 1
ATOM 1375 O O . ALA A 1 175 ? -19.145 6.222 11.111 1.00 91.62 175 ALA A O 1
ATOM 1376 N N . MET A 1 176 ? -16.970 6.273 10.552 1.00 89.25 176 MET A N 1
ATOM 1377 C CA . MET A 1 176 ? -16.648 4.940 11.077 1.00 89.25 176 MET A CA 1
ATOM 1378 C C . MET A 1 176 ? -16.644 4.881 12.609 1.00 89.25 176 MET A C 1
ATOM 1380 O O . MET A 1 176 ? -16.934 3.831 13.165 1.00 89.25 176 MET A O 1
ATOM 1384 N N . LEU A 1 177 ? -16.282 5.971 13.290 1.00 88.69 177 LEU A N 1
ATOM 1385 C CA . LEU A 1 177 ? -16.260 6.034 14.758 1.00 88.69 177 LEU A CA 1
ATOM 1386 C C . LEU A 1 177 ? -17.643 6.289 15.367 1.00 88.69 177 LEU A C 1
ATOM 1388 O O . LEU A 1 177 ? -17.843 6.004 16.545 1.00 88.69 177 LEU A O 1
ATOM 1392 N N . ASP A 1 178 ? -18.560 6.847 14.577 1.00 87.94 178 ASP A N 1
ATOM 1393 C CA . ASP A 1 178 ? -19.931 7.159 14.987 1.00 87.94 178 ASP A CA 1
ATOM 1394 C C . ASP A 1 178 ? -20.919 5.992 14.745 1.00 87.94 178 ASP A C 1
ATOM 1396 O O . ASP A 1 178 ? -22.075 6.087 15.164 1.00 87.94 178 ASP A O 1
ATOM 1400 N N . ALA A 1 179 ? -20.491 4.929 14.048 1.00 78.69 179 ALA A N 1
ATOM 1401 C CA . ALA A 1 179 ? -21.290 3.749 13.685 1.00 78.69 179 ALA A CA 1
ATOM 1402 C C . ALA A 1 179 ? -21.203 2.630 14.736 1.00 78.69 179 ALA A C 1
ATOM 1404 O O . ALA A 1 179 ? -22.249 1.979 14.965 1.00 78.69 179 ALA A O 1
#

Sequence (179 aa):
MLDDFFGLIRAVPVPDDAELLYGDDELSRLRERNLRRYLEIEQFTSVREVEAGVLPGLELPPQPQAPWEASSRVVWETMRDWRGPLPLSWPIYPHHPFIAGRPQTNRTPRSSEVRQGAPVALELIRALGVETIVAVGRKAQGALAEAGIEAPAVRHPAQGGARMFAEQLIALNRAMLDA

Foldseek 3Di:
DCPVLLVLLQVQDADPQWARCADDDPNNVLSVQQVVVVLVDQDDDDPVCVVVVVDPRRDDDPDDLEPPPQLVVLVVVLCVLFDDGDDDDDDLQNIAGHDPPGSRHGDDDDLSSSLSSNVSVVVVCVVSVPPADE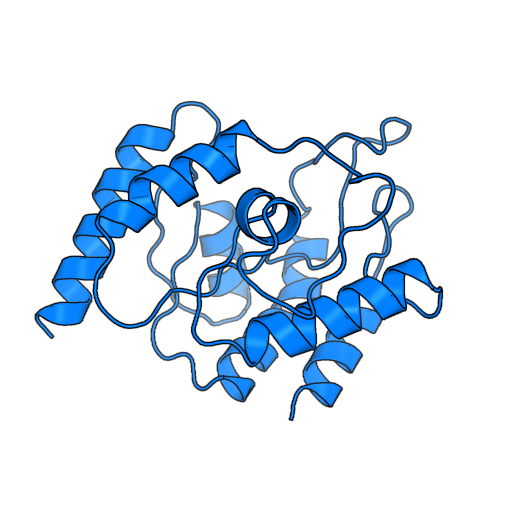AADPSSQVSCVVVVHHHHYFHHCPPVRSVSNSVVVSVVSVVVVVD

pLDDT: mean 85.74, std 9.3, range [51.81, 96.06]

Secondary structure (DSSP, 8-state):
--HHHHHHHHHS---TTEE-SSSSSHHHHHHHHHHHHHHH-SS---HHHHHTTSSTT----SS-S---HHHHHHHHHHHTT--SSPPPP--SS-SEE-BTTBTT--PPPPHHHHHHHHHHHHHHHHHHT-----EESHHHHHHHHHTT---PEEPPSTTTTHHHHHHHHHHHHHHHH--

Radius of gyration: 16.23 Å; chains: 1; bounding box: 42×36×37 Å